Protein AF-A0A7W1JYB3-F1 (afdb_monomer_lite)

pLDDT: mean 82.65, std 20.9, range [40.62, 98.88]

Structure (mmCIF, N/CA/C/O backbone):
data_AF-A0A7W1JYB3-F1
#
_entry.id   AF-A0A7W1JYB3-F1
#
loop_
_atom_site.group_PDB
_atom_site.id
_atom_site.type_symbol
_atom_site.label_atom_id
_atom_site.label_alt_id
_atom_site.label_comp_id
_atom_site.label_asym_id
_atom_site.label_entity_id
_atom_site.label_seq_id
_atom_site.pdbx_PDB_ins_code
_atom_site.Cartn_x
_atom_site.Cartn_y
_atom_site.Cartn_z
_atom_site.occupancy
_atom_site.B_iso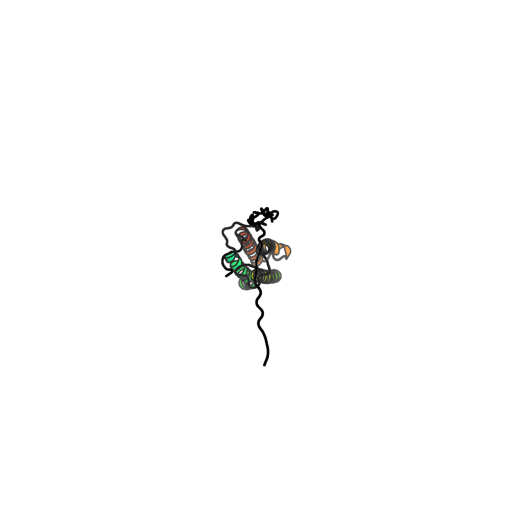_or_equiv
_atom_site.auth_seq_id
_atom_site.auth_comp_id
_atom_site.auth_asym_id
_atom_site.auth_atom_id
_atom_site.pdbx_PDB_model_num
ATOM 1 N N . MET A 1 1 ? -24.587 -39.393 100.536 1.00 44.62 1 MET A N 1
ATOM 2 C CA . MET A 1 1 ? -23.761 -38.412 99.809 1.00 44.62 1 MET A CA 1
ATOM 3 C C . MET A 1 1 ? -24.540 -37.106 99.793 1.00 44.62 1 MET A C 1
ATOM 5 O O . MET A 1 1 ? -25.582 -37.049 99.155 1.00 44.62 1 MET A O 1
ATOM 9 N N . SER A 1 2 ? -24.123 -36.192 100.676 1.00 44.03 2 SER A N 1
ATOM 10 C CA . SER A 1 2 ? -24.048 -34.720 100.532 1.00 44.03 2 SER A CA 1
ATOM 11 C C . SER A 1 2 ? -24.357 -34.166 99.126 1.00 44.03 2 SER A C 1
AT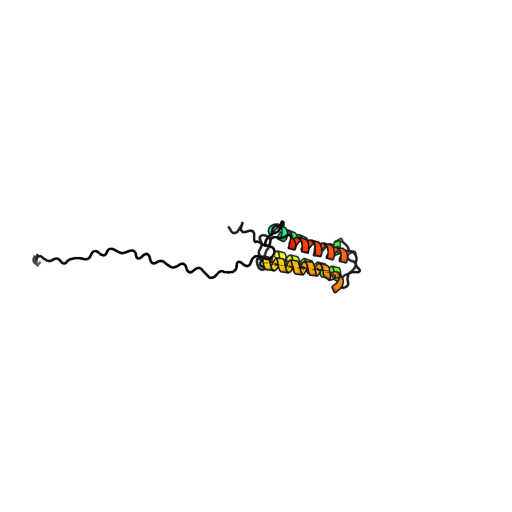OM 13 O O . SER A 1 2 ? -24.017 -34.812 98.144 1.00 44.03 2 SER A O 1
ATOM 15 N N . ASP A 1 3 ? -24.928 -32.986 98.881 1.00 47.47 3 ASP A N 1
ATOM 16 C CA . ASP A 1 3 ? -25.131 -31.755 99.656 1.00 47.47 3 ASP A CA 1
ATOM 17 C C . ASP A 1 3 ? -26.219 -30.920 98.924 1.00 47.47 3 ASP A C 1
ATOM 19 O O . ASP A 1 3 ? -26.309 -30.952 97.700 1.00 47.47 3 ASP A O 1
ATOM 23 N N . VAL A 1 4 ? -27.215 -30.374 99.629 1.00 54.06 4 VAL A N 1
ATOM 24 C CA . VAL A 1 4 ? -27.372 -28.956 100.040 1.00 54.06 4 VAL A CA 1
ATOM 25 C C . VAL A 1 4 ? -27.794 -27.957 98.937 1.00 54.06 4 VAL A C 1
ATOM 27 O O . VAL A 1 4 ? -27.021 -27.479 98.116 1.00 54.06 4 VAL A O 1
ATOM 30 N N . LEU A 1 5 ? -29.083 -27.611 99.036 1.00 51.41 5 LEU A N 1
ATOM 31 C CA . LEU A 1 5 ? -29.767 -26.327 98.815 1.00 51.41 5 LEU A CA 1
ATOM 32 C C . LEU A 1 5 ? -28.907 -25.056 98.648 1.00 51.41 5 LEU A C 1
ATOM 34 O O . LEU A 1 5 ? -28.084 -24.734 99.498 1.00 51.41 5 LEU A O 1
ATOM 38 N N . SER A 1 6 ? -29.284 -24.198 97.694 1.00 52.91 6 SER A N 1
ATOM 39 C CA . SER A 1 6 ? -29.072 -22.748 97.813 1.00 52.91 6 SER A CA 1
ATOM 40 C C . SER A 1 6 ? -30.091 -21.957 96.985 1.00 52.91 6 SER A C 1
ATOM 42 O O . SER A 1 6 ? -30.059 -21.917 95.757 1.00 52.91 6 SER A O 1
ATOM 44 N N . LEU A 1 7 ? -31.029 -21.343 97.705 1.00 54.47 7 LEU A N 1
ATOM 45 C CA . LEU A 1 7 ? -31.971 -20.323 97.255 1.00 54.47 7 LEU A CA 1
ATOM 46 C C . LEU A 1 7 ? -31.301 -18.940 97.298 1.00 54.47 7 LEU A C 1
ATOM 48 O O . LEU A 1 7 ? -30.758 -18.571 98.339 1.00 54.47 7 LEU A O 1
ATOM 52 N N . ARG A 1 8 ? -31.469 -18.108 96.256 1.00 51.81 8 ARG A N 1
ATOM 53 C CA . ARG A 1 8 ? -31.443 -16.634 96.395 1.00 51.81 8 ARG A CA 1
ATOM 54 C C . ARG A 1 8 ? -32.143 -15.910 95.225 1.00 51.81 8 ARG A C 1
ATOM 56 O O . ARG A 1 8 ? -31.608 -15.821 94.128 1.00 51.81 8 ARG A O 1
ATOM 63 N N . ARG A 1 9 ? -33.344 -15.363 95.476 1.00 49.97 9 ARG A N 1
ATOM 64 C CA . ARG A 1 9 ? -33.860 -14.109 94.850 1.00 49.97 9 ARG A CA 1
ATOM 65 C C . ARG A 1 9 ? -33.101 -12.908 95.491 1.00 49.97 9 ARG A C 1
ATOM 67 O O . ARG A 1 9 ? -32.421 -13.195 96.473 1.00 49.97 9 ARG A O 1
ATOM 74 N N . PRO A 1 10 ? -33.227 -11.600 95.138 1.00 47.62 10 PRO A N 1
ATOM 75 C CA . PRO A 1 10 ? -34.178 -10.905 94.245 1.00 47.62 10 PRO A CA 1
ATOM 76 C C . PRO A 1 10 ? -33.594 -9.718 93.409 1.00 47.62 10 PRO A C 1
ATOM 78 O O . PRO A 1 10 ? -32.457 -9.310 93.592 1.00 47.62 10 PRO A O 1
ATOM 81 N N . GLY A 1 11 ? -34.443 -9.105 92.567 1.00 41.03 11 GLY A N 1
ATOM 82 C CA . GLY A 1 11 ? -34.745 -7.658 92.610 1.00 41.03 11 GLY A CA 1
ATOM 83 C C . GLY A 1 11 ? -33.819 -6.603 91.964 1.00 41.03 11 GLY A C 1
ATOM 84 O O . GLY A 1 11 ? -32.654 -6.486 92.316 1.00 41.03 11 GLY A O 1
ATOM 85 N N . ASN A 1 12 ? -34.478 -5.695 91.218 1.00 41.22 12 ASN A N 1
ATOM 86 C CA . ASN A 1 12 ? -34.138 -4.273 90.986 1.00 41.22 12 ASN A CA 1
ATOM 87 C C . ASN A 1 12 ? -32.958 -3.996 90.021 1.00 41.22 12 ASN A C 1
ATOM 89 O O . ASN A 1 12 ? -31.991 -4.731 89.989 1.00 41.22 12 ASN A O 1
ATOM 93 N N . THR A 1 13 ? -32.889 -2.958 89.182 1.00 52.50 13 THR A N 1
ATOM 94 C CA . THR A 1 13 ? -33.543 -1.639 89.104 1.00 52.50 13 THR A CA 1
ATOM 95 C C . THR A 1 13 ? -33.214 -1.081 87.709 1.00 52.50 13 THR A C 1
ATOM 97 O O . THR A 1 13 ? -32.130 -1.347 87.190 1.00 52.50 13 THR A O 1
ATOM 100 N N . GLY A 1 14 ? -34.111 -0.312 87.092 1.00 47.44 14 GLY A N 1
ATOM 101 C CA . GLY A 1 14 ? -33.925 0.180 85.724 1.00 47.44 14 GLY A CA 1
ATOM 102 C C . GLY A 1 14 ? -32.909 1.310 85.558 1.00 47.44 14 GLY A C 1
ATOM 103 O O . GLY A 1 14 ? -32.624 2.034 86.505 1.00 47.44 14 GLY A O 1
ATOM 104 N N . LYS A 1 15 ? -32.444 1.477 84.312 1.00 52.38 15 LYS A N 1
ATOM 105 C CA . LYS A 1 15 ? -31.989 2.723 83.660 1.00 52.38 15 LYS A CA 1
ATOM 106 C C . LYS A 1 15 ? -32.202 2.504 82.151 1.00 52.38 15 LYS A C 1
ATOM 108 O O . LYS A 1 15 ? -31.686 1.550 81.590 1.00 52.38 15 LYS A O 1
ATOM 113 N N . ALA A 1 16 ? -33.230 3.114 81.571 1.00 47.91 16 ALA A N 1
ATOM 114 C CA . ALA A 1 16 ? -33.167 4.414 80.909 1.00 47.91 16 ALA A CA 1
ATOM 115 C C . ALA A 1 16 ? -32.422 4.370 79.561 1.00 47.91 16 ALA A C 1
ATOM 117 O O . ALA A 1 16 ? -31.214 4.196 79.524 1.00 47.91 16 ALA A O 1
ATOM 118 N N . VAL A 1 17 ? -33.203 4.619 78.500 1.00 49.16 17 VAL A N 1
ATOM 119 C CA . VAL A 1 17 ? -32.892 5.543 77.396 1.00 49.16 17 VAL A CA 1
ATOM 120 C C . VAL A 1 17 ? -31.630 5.237 76.578 1.00 49.16 17 VAL A C 1
ATOM 122 O O . VAL A 1 17 ? -30.525 5.452 77.048 1.00 49.16 17 VAL A O 1
ATOM 125 N N . LEU A 1 18 ? -31.802 4.895 75.293 1.00 51.94 18 LEU A N 1
ATOM 126 C CA . LEU A 1 18 ? -31.442 5.803 74.189 1.00 51.94 18 LEU A CA 1
ATOM 127 C C . LEU A 1 18 ? -31.812 5.178 72.832 1.00 51.94 18 LEU A C 1
ATOM 129 O O . LEU A 1 18 ? -31.112 4.335 72.277 1.00 51.94 18 LEU A O 1
ATOM 133 N N . THR A 1 19 ? -32.927 5.639 72.274 1.00 49.53 19 THR A N 1
ATOM 134 C CA . THR A 1 19 ? -33.299 5.491 70.863 1.00 49.53 19 THR A CA 1
ATOM 135 C C . THR A 1 19 ? -32.196 6.041 69.963 1.00 49.53 19 THR A C 1
ATOM 137 O O . THR A 1 19 ? -32.064 7.255 69.809 1.00 49.53 19 THR A O 1
ATOM 140 N N . ARG A 1 20 ? -31.429 5.163 69.312 1.00 54.56 20 ARG A N 1
ATOM 141 C CA . ARG A 1 20 ? -30.519 5.555 68.231 1.00 54.56 20 ARG A CA 1
ATOM 142 C C . ARG A 1 20 ? -31.261 5.440 66.900 1.00 54.56 20 ARG A C 1
ATOM 144 O O . ARG A 1 20 ? -31.201 4.425 66.215 1.00 54.56 20 ARG A O 1
ATOM 151 N N . ARG A 1 21 ? -31.996 6.500 66.546 1.00 54.72 21 ARG A N 1
ATOM 152 C CA . ARG A 1 21 ? -32.411 6.747 65.160 1.00 54.72 21 ARG A CA 1
ATOM 153 C C . ARG A 1 21 ? -31.134 6.919 64.336 1.00 54.72 21 ARG A C 1
ATOM 155 O O . ARG A 1 21 ? -30.429 7.912 64.496 1.00 54.72 21 ARG A O 1
ATOM 162 N N . LEU A 1 22 ? -30.812 5.935 63.500 1.00 52.12 22 LEU A N 1
ATOM 163 C CA . LEU A 1 22 ? -29.797 6.074 62.460 1.00 52.12 22 LEU A CA 1
ATOM 164 C C . LEU A 1 22 ? -30.320 7.088 61.439 1.00 52.12 22 LEU A C 1
ATOM 166 O O . LEU A 1 22 ? -31.119 6.762 60.567 1.00 52.12 22 LEU A O 1
ATOM 170 N N . PHE A 1 23 ? -29.893 8.341 61.591 1.00 45.78 23 PHE A N 1
ATOM 171 C CA . PHE A 1 23 ? -29.933 9.319 60.517 1.00 45.78 23 PHE A CA 1
ATOM 172 C C . PHE A 1 23 ? -29.015 8.812 59.403 1.00 45.78 23 PHE A C 1
ATOM 174 O O . PHE A 1 23 ? -27.793 8.786 59.544 1.00 45.78 23 PHE A O 1
ATOM 181 N N . PHE A 1 24 ? -29.635 8.369 58.313 1.00 47.38 24 PHE A N 1
ATOM 182 C CA . PHE A 1 24 ? -28.996 8.134 57.030 1.00 47.38 24 PHE A CA 1
ATOM 183 C C . PHE A 1 24 ? -28.473 9.485 56.526 1.00 47.38 24 PHE A C 1
ATOM 185 O O . PHE A 1 24 ? -29.217 10.291 55.971 1.00 47.38 24 PHE A O 1
ATOM 192 N N . VAL A 1 25 ? -27.202 9.777 56.807 1.00 52.31 25 VAL A N 1
ATOM 193 C CA . VAL A 1 25 ? -26.495 10.907 56.204 1.00 52.31 25 VAL A CA 1
ATOM 194 C C . VAL A 1 25 ? -26.303 10.553 54.737 1.00 52.31 25 VAL A C 1
ATOM 196 O O . VAL A 1 25 ? -25.424 9.773 54.374 1.00 52.31 25 VAL A O 1
ATOM 199 N N . GLN A 1 26 ? -27.166 11.117 53.900 1.00 49.75 26 GLN A N 1
ATOM 200 C CA . GLN A 1 26 ? -27.022 11.146 52.455 1.00 49.75 26 GLN A CA 1
ATOM 201 C C . GLN A 1 26 ? -25.826 12.052 52.129 1.00 49.75 26 GLN A C 1
ATOM 203 O O . GLN A 1 26 ? -25.959 13.240 51.846 1.00 49.75 26 GLN A O 1
ATOM 208 N N . GLY A 1 27 ? -24.626 11.487 52.262 1.00 41.38 27 GLY A N 1
ATOM 209 C CA . GLY A 1 27 ? -23.389 12.089 51.801 1.00 41.38 27 GLY A CA 1
ATOM 210 C C . GLY A 1 27 ? -23.437 12.167 50.285 1.00 41.38 27 GLY A C 1
ATOM 211 O O . GLY A 1 27 ? -23.273 11.161 49.599 1.00 41.38 27 GLY A O 1
ATOM 212 N N . ALA A 1 28 ? -23.695 13.366 49.772 1.00 54.78 28 ALA A N 1
ATOM 213 C CA . ALA A 1 28 ? -23.504 13.711 48.378 1.00 54.78 28 ALA A CA 1
ATOM 214 C C . ALA A 1 28 ? -22.033 13.465 48.009 1.00 54.78 28 ALA A C 1
ATOM 216 O O . ALA A 1 28 ? -21.170 14.321 48.209 1.00 54.78 28 ALA A O 1
ATOM 217 N N . ALA A 1 29 ? -21.745 12.277 47.476 1.00 52.50 29 ALA A N 1
ATOM 218 C CA . ALA A 1 29 ? -20.536 12.022 46.717 1.00 52.50 29 ALA A CA 1
ATOM 219 C C . ALA A 1 29 ? -20.625 12.893 45.463 1.00 52.50 29 ALA A C 1
ATOM 221 O O . ALA A 1 29 ? -21.252 12.539 44.466 1.00 52.50 29 ALA A O 1
ATOM 222 N N . LYS A 1 30 ? -20.072 14.100 45.577 1.00 49.94 30 LYS A N 1
ATOM 223 C CA . LYS A 1 30 ? -19.889 15.044 44.485 1.00 49.94 30 LYS A CA 1
ATOM 224 C C . LYS A 1 30 ? -19.142 14.292 43.386 1.00 49.94 30 LYS A C 1
ATOM 226 O O . LYS A 1 30 ? -17.974 13.951 43.554 1.00 49.94 30 LYS A O 1
ATOM 231 N N . SER A 1 31 ? -19.877 13.966 42.325 1.00 49.66 31 SER A N 1
ATOM 232 C CA . SER A 1 31 ? -19.381 13.291 41.134 1.00 49.66 31 SER A CA 1
ATOM 233 C C . SER A 1 31 ? -18.123 14.015 40.668 1.00 49.66 31 SER A C 1
ATOM 235 O O . SER A 1 31 ? -18.182 15.174 40.255 1.00 49.66 31 SER A O 1
ATOM 237 N N . ALA A 1 32 ? -16.974 13.363 40.824 1.00 58.78 32 ALA A N 1
ATOM 238 C CA . ALA A 1 32 ? -15.737 13.809 40.219 1.00 58.78 32 ALA A CA 1
ATOM 239 C C . ALA A 1 32 ? -15.884 13.573 38.714 1.00 58.78 32 ALA A C 1
ATOM 241 O O . ALA A 1 32 ? -15.603 12.487 38.207 1.00 58.78 32 ALA A O 1
ATOM 242 N N . GLU A 1 33 ? -16.400 14.577 38.012 1.00 57.81 33 GLU A N 1
ATOM 243 C CA . GLU A 1 33 ? -16.388 14.613 36.558 1.00 57.81 33 GLU A CA 1
ATOM 244 C C . GLU A 1 33 ? -14.918 14.527 36.121 1.00 57.81 33 GLU A C 1
ATOM 246 O O . GLU A 1 33 ? -14.111 15.416 36.402 1.00 57.81 33 GLU A O 1
ATOM 251 N N . LYS A 1 34 ? -14.529 13.395 35.520 1.00 54.44 34 LYS A N 1
ATOM 252 C CA . LYS A 1 34 ? -13.174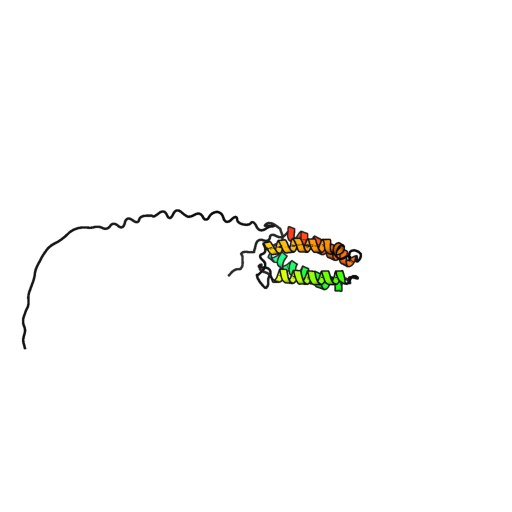 13.218 34.993 1.00 54.44 34 LYS A CA 1
ATOM 253 C C . LYS A 1 34 ? -12.933 14.308 33.938 1.00 54.44 34 LYS A C 1
ATOM 255 O O . LYS A 1 34 ? -13.753 14.414 33.023 1.00 54.44 34 LYS A O 1
ATOM 260 N N . PRO A 1 35 ? -11.834 15.085 34.015 1.00 48.00 35 PRO A N 1
ATOM 261 C CA . PRO A 1 35 ? -11.536 16.114 33.028 1.00 48.00 35 PRO A CA 1
ATOM 262 C C . PRO A 1 35 ? -11.525 15.498 31.631 1.00 48.00 35 PRO A C 1
ATOM 264 O O . PRO A 1 35 ? -10.926 14.440 31.427 1.00 48.00 35 PRO A O 1
ATOM 267 N N . GLY A 1 36 ? -12.234 16.143 30.704 1.00 55.03 36 GLY A N 1
ATOM 268 C CA . GLY A 1 36 ? -12.562 15.623 29.383 1.00 55.03 36 GLY A CA 1
ATOM 269 C C . GLY A 1 36 ? -11.375 14.989 28.668 1.00 55.03 36 GLY A C 1
ATOM 270 O O . GLY A 1 36 ? -10.533 15.679 28.092 1.00 55.03 36 GLY A O 1
ATOM 271 N N . ALA A 1 37 ? -11.360 13.655 28.636 1.00 59.88 37 ALA A N 1
ATOM 272 C CA . ALA A 1 37 ? -10.612 12.918 27.638 1.00 59.88 37 ALA A CA 1
ATOM 273 C C . ALA A 1 37 ? -11.157 13.370 26.282 1.00 59.88 37 ALA A C 1
ATOM 275 O O . ALA A 1 37 ? -12.275 13.017 25.898 1.00 59.88 37 ALA A O 1
ATOM 276 N N . ARG A 1 38 ? -10.405 14.225 25.583 1.00 58.22 38 ARG A N 1
ATOM 277 C CA . ARG A 1 38 ? -10.710 14.621 24.210 1.00 58.22 38 ARG A CA 1
ATOM 278 C C . ARG A 1 38 ? -10.891 13.322 23.428 1.00 58.22 38 ARG A C 1
ATOM 280 O O . ARG A 1 38 ? -9.907 12.625 23.200 1.00 58.22 38 ARG A O 1
ATOM 287 N N . LYS A 1 39 ? -12.133 12.978 23.053 1.00 58.16 39 LYS A N 1
ATOM 288 C CA . LYS A 1 39 ? -12.402 11.898 22.095 1.00 58.16 39 LYS A CA 1
ATOM 289 C C . LYS A 1 39 ? -11.601 12.259 20.852 1.00 58.16 39 LYS A C 1
ATOM 291 O O . LYS A 1 39 ? -11.991 13.171 20.121 1.00 58.16 39 LYS A O 1
ATOM 296 N N . VAL A 1 40 ? -10.447 11.621 20.669 1.00 58.09 40 VAL A N 1
ATOM 297 C CA . VAL A 1 40 ? -9.650 11.769 19.456 1.00 58.09 40 VAL A CA 1
ATOM 298 C C . VAL A 1 40 ? -10.566 11.277 18.353 1.00 58.09 40 VAL A C 1
ATOM 300 O O . VAL A 1 40 ? -10.921 10.101 18.312 1.00 58.09 40 VAL A O 1
ATOM 303 N N . ARG A 1 41 ? -11.075 12.205 17.543 1.00 62.44 41 ARG A N 1
ATOM 304 C CA . ARG A 1 41 ? -11.922 11.835 16.416 1.00 62.44 41 ARG A CA 1
ATOM 305 C C . ARG A 1 41 ? -10.998 11.090 15.457 1.00 62.44 41 ARG A C 1
ATOM 307 O O . ARG A 1 41 ? -9.990 11.688 15.074 1.00 62.44 41 ARG A O 1
ATOM 314 N N . PRO A 1 42 ? -11.291 9.828 15.101 1.00 64.75 42 PRO A N 1
ATOM 315 C CA . PRO A 1 42 ? -10.522 9.141 14.079 1.00 64.75 42 PRO A CA 1
ATOM 316 C C . PRO A 1 42 ? -10.455 10.036 12.842 1.00 64.75 42 PRO A C 1
ATOM 318 O O . PRO A 1 42 ? -11.462 10.656 12.465 1.00 64.75 42 PRO A O 1
ATOM 321 N N . MET A 1 43 ? -9.267 10.150 12.252 1.00 64.38 43 MET A N 1
ATOM 322 C CA . MET A 1 43 ? -9.140 10.766 10.937 1.00 64.38 43 MET A CA 1
ATOM 323 C C . MET A 1 43 ? -10.063 10.002 9.981 1.00 64.38 43 MET A C 1
ATOM 325 O O . MET A 1 43 ? -10.176 8.784 10.082 1.00 64.38 43 MET A O 1
ATOM 329 N N . LEU A 1 44 ? -10.793 10.735 9.133 1.00 72.62 44 LEU A N 1
ATOM 330 C CA . LEU A 1 44 ? -11.795 10.171 8.219 1.00 72.62 44 LEU A CA 1
ATOM 331 C C . LEU A 1 44 ? -12.885 9.358 8.954 1.00 72.62 44 LEU A C 1
ATOM 333 O O . LEU A 1 44 ? -13.090 8.170 8.751 1.00 72.62 44 LEU A O 1
ATOM 337 N N . SER A 1 45 ? -13.632 10.025 9.837 1.00 71.50 45 SER A N 1
ATOM 338 C CA . SER A 1 45 ? -14.754 9.419 10.587 1.00 71.50 45 SER A CA 1
ATOM 339 C C . SER A 1 45 ? -16.053 9.259 9.779 1.00 71.50 45 SER A C 1
ATOM 341 O O . SER A 1 45 ? -17.077 8.841 10.322 1.00 71.50 45 SER A O 1
ATOM 343 N N . LYS A 1 46 ? -16.041 9.618 8.491 1.00 80.56 46 LYS A N 1
ATOM 344 C CA . LYS A 1 46 ? -17.191 9.572 7.583 1.00 80.56 46 LYS A CA 1
ATOM 345 C C . LYS A 1 46 ? -16.714 9.141 6.202 1.00 80.56 46 LYS A C 1
ATOM 347 O O . LYS A 1 46 ? -15.682 9.616 5.752 1.00 80.56 46 LYS A O 1
ATOM 352 N N . GLY A 1 47 ? -17.492 8.295 5.540 1.00 87.94 47 GLY A N 1
ATOM 353 C CA . GLY A 1 47 ? -17.174 7.792 4.210 1.00 87.94 47 GLY A CA 1
ATOM 354 C C . GLY A 1 47 ? -18.101 6.639 3.816 1.00 87.94 47 GLY A C 1
ATOM 355 O O . GLY A 1 47 ? -18.592 5.924 4.704 1.00 87.94 47 GLY A O 1
ATOM 356 N N . PRO A 1 48 ? -18.393 6.467 2.514 1.00 92.94 48 PRO A N 1
ATOM 357 C CA . PRO A 1 48 ? -19.250 5.385 2.037 1.00 92.94 48 PRO A CA 1
ATOM 358 C C . PRO A 1 48 ? -18.635 3.995 2.265 1.00 92.94 48 PRO A C 1
ATOM 360 O O . PRO A 1 48 ? -19.370 3.032 2.490 1.00 92.94 48 PRO A O 1
ATOM 363 N N . VAL A 1 49 ? -17.304 3.876 2.287 1.00 93.81 49 VAL A N 1
ATOM 364 C CA . VAL A 1 49 ? -16.611 2.592 2.445 1.00 93.81 49 VAL A CA 1
ATOM 365 C C . VAL A 1 49 ? -16.501 2.217 3.923 1.00 93.81 49 VAL A C 1
ATOM 367 O O . VAL A 1 49 ? -16.074 3.013 4.760 1.00 93.81 49 VAL A O 1
ATOM 370 N N . SER A 1 50 ? -16.933 0.997 4.257 1.00 92.38 50 SER A N 1
ATOM 371 C CA . SER A 1 50 ? -16.830 0.432 5.610 1.00 92.38 50 SER A CA 1
ATOM 372 C C . SER A 1 50 ? -15.426 -0.105 5.906 1.00 92.38 50 SER A C 1
ATOM 374 O O . SER A 1 50 ? -14.827 -0.659 4.981 1.00 92.38 50 SER A O 1
ATOM 376 N N . PRO A 1 51 ? -14.969 -0.109 7.174 1.00 90.81 51 PRO A N 1
ATOM 377 C CA . PRO A 1 51 ? -13.692 -0.721 7.550 1.00 90.81 51 PRO A CA 1
ATOM 378 C C . PRO A 1 51 ? -13.581 -2.191 7.130 1.00 90.81 51 PRO A C 1
ATOM 380 O O . PRO A 1 51 ? -12.535 -2.629 6.675 1.00 90.81 51 PRO A O 1
ATOM 383 N N . ALA A 1 52 ? -14.668 -2.967 7.228 1.00 91.06 52 ALA A N 1
ATOM 384 C CA . ALA A 1 52 ? -14.662 -4.373 6.818 1.00 91.06 52 ALA A CA 1
ATOM 385 C C . ALA A 1 52 ? -14.452 -4.579 5.305 1.00 91.06 52 ALA A C 1
ATOM 387 O O . ALA A 1 52 ? -13.891 -5.599 4.906 1.00 91.06 52 ALA A O 1
ATOM 388 N N . LEU A 1 53 ? -14.932 -3.642 4.478 1.00 94.19 53 LEU A N 1
ATOM 389 C CA . LEU A 1 53 ? -14.721 -3.663 3.028 1.00 94.19 53 LEU A CA 1
ATOM 390 C C . LEU A 1 53 ? -13.311 -3.185 2.687 1.00 94.19 53 LEU A C 1
ATOM 392 O O . LEU A 1 53 ? -12.642 -3.864 1.922 1.00 94.19 53 LEU A O 1
ATOM 396 N N . HIS A 1 54 ? -12.856 -2.082 3.289 1.00 95.56 54 HIS A N 1
ATOM 397 C CA . HIS A 1 54 ? -11.481 -1.599 3.144 1.00 95.56 54 HIS A CA 1
ATOM 398 C C . HIS A 1 54 ? -10.481 -2.706 3.492 1.00 95.56 54 HIS A C 1
ATOM 400 O O . HIS A 1 54 ? -9.767 -3.168 2.620 1.00 95.56 54 HIS A O 1
ATOM 406 N N . GLY A 1 55 ? -10.609 -3.300 4.684 1.00 94.81 55 GLY A N 1
ATOM 407 C CA . GLY A 1 55 ? -9.733 -4.381 5.139 1.00 94.81 55 GLY A CA 1
ATOM 408 C C . GLY A 1 55 ? -9.771 -5.654 4.289 1.00 94.81 55 GLY A C 1
ATOM 409 O O . GLY A 1 55 ? -8.886 -6.488 4.410 1.00 94.81 55 GLY A O 1
ATOM 410 N N . LEU A 1 56 ? -10.803 -5.862 3.461 1.00 95.81 56 LEU A N 1
ATOM 411 C CA . LEU A 1 56 ? -10.796 -6.925 2.449 1.00 95.81 56 LEU A CA 1
ATOM 412 C C . LEU A 1 56 ? -10.045 -6.484 1.190 1.00 95.81 56 LEU A C 1
ATOM 414 O O . LEU A 1 56 ? -9.324 -7.285 0.596 1.00 95.81 56 LEU A O 1
ATOM 418 N N . LEU A 1 57 ? -10.261 -5.238 0.771 1.00 97.50 57 LEU A N 1
ATOM 419 C CA . LEU A 1 57 ? -9.617 -4.655 -0.394 1.00 97.50 57 LEU A CA 1
ATOM 420 C C . LEU A 1 57 ? -8.106 -4.541 -0.201 1.00 97.50 57 LEU A C 1
ATOM 422 O O . LEU A 1 57 ? -7.414 -4.793 -1.173 1.00 97.50 57 LEU A O 1
ATOM 426 N N . ASP A 1 58 ? -7.599 -4.312 1.009 1.00 97.44 58 ASP A N 1
ATOM 427 C CA . ASP A 1 58 ? -6.155 -4.284 1.301 1.00 97.44 58 ASP A CA 1
ATOM 428 C C . ASP A 1 58 ? -5.472 -5.608 0.930 1.00 97.44 58 ASP A C 1
ATOM 430 O O . ASP A 1 58 ? -4.448 -5.644 0.250 1.00 97.44 58 ASP A O 1
ATOM 434 N N . TYR A 1 59 ? -6.097 -6.741 1.274 1.00 98.38 59 TYR A N 1
ATOM 435 C CA . TYR A 1 59 ? -5.591 -8.055 0.869 1.00 98.38 59 TYR A CA 1
ATOM 436 C C . TYR A 1 59 ? -5.600 -8.239 -0.647 1.00 98.38 59 TYR A C 1
ATOM 438 O O . TYR A 1 59 ? -4.644 -8.771 -1.212 1.00 98.38 59 TYR A O 1
ATOM 446 N N . VAL A 1 60 ? -6.673 -7.809 -1.316 1.00 98.56 60 VAL A N 1
ATOM 447 C CA . VAL A 1 60 ? -6.754 -7.864 -2.783 1.00 98.56 60 VAL A CA 1
ATOM 448 C C . VAL A 1 60 ? -5.681 -6.970 -3.401 1.00 98.56 60 VAL A C 1
ATOM 450 O O . VAL A 1 60 ? -4.995 -7.394 -4.326 1.00 98.56 60 VAL A O 1
ATOM 453 N N . PHE A 1 61 ? -5.502 -5.767 -2.864 1.00 98.50 61 PHE A N 1
ATOM 454 C CA . PHE A 1 61 ? -4.540 -4.773 -3.314 1.00 98.50 61 PHE A CA 1
ATOM 455 C C . PHE A 1 61 ? -3.110 -5.305 -3.199 1.00 98.50 61 PHE A C 1
ATOM 457 O O . PHE A 1 61 ? -2.370 -5.296 -4.181 1.00 98.50 61 PHE A O 1
ATOM 464 N N . GLY A 1 62 ? -2.753 -5.871 -2.044 1.00 98.75 62 GLY A N 1
ATOM 465 C CA . GLY A 1 62 ? -1.457 -6.501 -1.820 1.00 98.75 62 GLY A CA 1
ATOM 466 C C . GLY A 1 62 ? -1.192 -7.693 -2.748 1.00 98.75 62 GLY A C 1
ATOM 467 O O . GLY A 1 62 ? -0.116 -7.784 -3.336 1.00 98.75 62 GLY A O 1
ATOM 468 N N . VAL A 1 63 ? -2.176 -8.576 -2.965 1.00 98.81 63 VAL A N 1
ATOM 469 C CA . VAL A 1 63 ? -2.041 -9.694 -3.925 1.00 98.81 63 VAL A CA 1
ATOM 470 C C . VAL A 1 63 ? -1.863 -9.187 -5.358 1.00 98.81 63 VAL A C 1
ATOM 472 O O . VAL A 1 63 ? -1.018 -9.706 -6.088 1.00 98.81 63 VAL A O 1
ATOM 475 N N . VAL A 1 64 ? -2.626 -8.168 -5.764 1.00 98.81 64 VAL A N 1
ATOM 476 C CA . VAL A 1 64 ? -2.498 -7.551 -7.092 1.00 98.81 64 VAL A CA 1
ATOM 477 C C . VAL A 1 64 ? -1.112 -6.936 -7.266 1.00 98.81 64 VAL A C 1
ATOM 479 O O . VAL A 1 64 ? -0.483 -7.198 -8.284 1.00 98.81 64 VAL A O 1
ATOM 482 N N . LEU A 1 65 ? -0.594 -6.200 -6.279 1.00 98.81 65 LEU A N 1
ATOM 483 C CA . LEU A 1 65 ? 0.771 -5.659 -6.299 1.00 98.81 65 LEU A CA 1
ATOM 484 C C . LEU A 1 65 ? 1.840 -6.743 -6.498 1.00 98.81 65 LEU A C 1
ATOM 486 O O . LEU A 1 65 ? 2.763 -6.549 -7.284 1.00 98.81 65 LEU A O 1
ATOM 490 N N . VAL A 1 66 ? 1.699 -7.895 -5.834 1.00 98.88 66 VAL A N 1
ATOM 491 C CA . VAL A 1 66 ? 2.658 -9.004 -5.964 1.00 98.88 66 VAL A CA 1
ATOM 492 C C . VAL A 1 66 ? 2.576 -9.681 -7.332 1.00 98.88 66 VAL A C 1
ATOM 494 O O . VAL A 1 66 ? 3.606 -10.010 -7.910 1.00 98.88 66 VAL A O 1
ATOM 497 N N . LEU A 1 67 ? 1.373 -9.929 -7.854 1.00 98.75 67 LEU A N 1
ATOM 498 C CA . LEU A 1 67 ? 1.197 -10.765 -9.049 1.00 98.75 67 LEU A CA 1
ATOM 499 C C . LEU A 1 67 ? 1.196 -9.979 -10.365 1.00 98.75 67 LEU A C 1
ATOM 501 O O . LEU A 1 67 ? 1.623 -10.507 -11.392 1.00 98.75 67 LEU A O 1
ATOM 505 N N . ALA A 1 68 ? 0.727 -8.731 -10.352 1.00 98.25 68 ALA A N 1
ATOM 506 C CA . ALA A 1 68 ? 0.602 -7.906 -11.547 1.00 98.25 68 ALA A CA 1
ATOM 507 C C . ALA A 1 68 ? 1.894 -7.731 -12.360 1.00 98.25 68 ALA A C 1
ATOM 509 O O . ALA A 1 68 ? 1.775 -7.852 -13.578 1.00 98.25 68 ALA A O 1
ATOM 510 N N . PRO A 1 69 ? 3.099 -7.503 -11.793 1.00 98.50 69 PRO A N 1
ATOM 511 C CA . PRO A 1 69 ? 4.297 -7.335 -12.621 1.00 98.50 69 PRO A CA 1
ATOM 512 C C . PRO A 1 69 ? 4.571 -8.554 -13.515 1.00 98.50 69 PRO A C 1
ATOM 514 O O . PRO A 1 69 ? 4.946 -8.399 -14.675 1.00 98.50 69 PRO A O 1
ATOM 517 N N . PHE A 1 70 ? 4.288 -9.766 -13.027 1.00 98.44 70 PHE A N 1
ATOM 518 C CA . PHE A 1 70 ? 4.475 -11.008 -13.784 1.00 98.44 70 PHE A CA 1
ATOM 519 C C . PHE A 1 70 ? 3.368 -11.252 -14.815 1.00 98.44 70 PHE A C 1
ATOM 521 O O . PHE A 1 70 ? 3.627 -11.784 -15.889 1.00 98.44 70 PHE A O 1
ATOM 528 N N . VAL A 1 71 ? 2.128 -10.869 -14.493 1.00 98.38 71 VAL A N 1
ATOM 529 C CA . VAL A 1 71 ? 0.972 -11.031 -15.393 1.00 98.38 71 VAL A CA 1
ATOM 530 C C . VAL A 1 71 ? 0.983 -9.990 -16.511 1.00 98.38 71 VAL A C 1
ATOM 532 O O . VAL A 1 71 ? 0.661 -10.305 -17.654 1.00 98.38 71 VAL A O 1
ATOM 535 N N . LEU A 1 72 ? 1.337 -8.748 -16.182 1.00 97.75 72 LEU A N 1
ATOM 536 C CA . LEU A 1 72 ? 1.415 -7.637 -17.127 1.00 97.75 72 LEU A CA 1
ATOM 537 C C . LEU A 1 72 ? 2.737 -7.637 -17.902 1.00 97.75 72 LEU A C 1
ATOM 539 O O . LEU A 1 72 ? 2.793 -7.034 -18.970 1.00 97.75 72 LEU A O 1
ATOM 543 N N . GLY A 1 73 ? 3.767 -8.316 -17.388 1.00 97.88 73 GLY A N 1
ATOM 544 C CA . GLY A 1 73 ? 5.103 -8.360 -17.973 1.00 97.88 73 GLY A CA 1
ATOM 545 C C . GLY A 1 73 ? 5.751 -6.983 -17.935 1.00 97.88 73 GLY A C 1
ATOM 546 O O . GLY A 1 73 ? 5.820 -6.324 -18.970 1.00 97.88 73 GLY A O 1
ATOM 547 N N . PHE A 1 74 ? 6.139 -6.529 -16.742 1.00 98.25 74 PHE A N 1
ATOM 548 C CA . PHE A 1 74 ? 6.975 -5.332 -16.611 1.00 98.25 74 PHE A CA 1
ATOM 549 C C . PHE A 1 74 ? 8.338 -5.596 -17.246 1.00 98.25 74 PHE A C 1
ATOM 551 O O . PHE A 1 74 ? 8.880 -6.694 -17.114 1.00 98.25 74 PHE A O 1
ATOM 558 N N . ASP A 1 75 ? 8.859 -4.594 -17.943 1.00 97.50 75 ASP A N 1
ATOM 559 C CA . ASP A 1 75 ? 10.151 -4.662 -18.622 1.00 97.50 75 ASP A CA 1
ATOM 560 C C . ASP A 1 75 ? 11.294 -4.243 -17.675 1.00 97.50 75 ASP A C 1
ATOM 562 O O . ASP A 1 75 ? 12.452 -4.587 -17.909 1.00 97.50 75 ASP A O 1
ATOM 566 N N . ASP A 1 76 ? 10.970 -3.525 -16.590 1.00 98.31 76 ASP A N 1
ATOM 567 C CA . ASP A 1 76 ? 11.923 -3.065 -15.579 1.00 98.31 76 ASP A CA 1
ATOM 568 C C . ASP A 1 76 ? 11.929 -3.947 -14.306 1.00 98.31 76 ASP A C 1
ATOM 570 O O . ASP A 1 76 ? 10.924 -4.112 -13.597 1.00 98.31 76 ASP A O 1
ATOM 574 N N . ASP A 1 77 ? 13.102 -4.496 -13.973 1.00 98.38 77 ASP A N 1
ATOM 575 C CA . ASP A 1 77 ? 13.301 -5.345 -12.789 1.00 98.38 77 ASP A CA 1
ATOM 576 C C . ASP A 1 77 ? 13.113 -4.576 -11.468 1.00 98.38 77 ASP A C 1
ATOM 578 O O . ASP A 1 77 ? 12.628 -5.137 -10.478 1.00 98.38 77 ASP A O 1
ATOM 582 N N . THR A 1 78 ? 13.453 -3.281 -11.436 1.00 98.62 78 THR A N 1
ATOM 583 C CA . THR A 1 78 ? 13.247 -2.417 -10.263 1.00 98.62 78 THR A CA 1
ATOM 584 C C . THR A 1 78 ? 11.758 -2.198 -10.034 1.00 98.62 78 THR A C 1
ATOM 586 O O . THR A 1 78 ? 11.298 -2.322 -8.899 1.00 98.62 78 THR A O 1
ATOM 589 N N . ALA A 1 79 ? 10.981 -1.947 -11.090 1.00 98.69 79 ALA A N 1
ATOM 590 C CA . ALA A 1 79 ? 9.528 -1.834 -10.998 1.00 98.69 79 ALA A CA 1
ATOM 591 C C . ALA A 1 79 ? 8.895 -3.111 -10.428 1.00 98.69 79 ALA A C 1
ATOM 593 O O . ALA A 1 79 ? 8.056 -3.042 -9.525 1.00 98.69 79 ALA A O 1
ATOM 594 N N . THR A 1 80 ? 9.337 -4.277 -10.909 1.00 98.81 80 THR A N 1
ATOM 595 C CA . THR A 1 80 ? 8.893 -5.582 -10.400 1.00 98.81 80 THR A CA 1
ATOM 596 C C . THR A 1 80 ? 9.226 -5.744 -8.918 1.00 98.81 80 THR A C 1
ATOM 598 O O . THR A 1 80 ? 8.348 -6.071 -8.118 1.00 98.81 80 THR A O 1
ATOM 601 N N . ALA A 1 81 ? 10.471 -5.465 -8.522 1.00 98.81 81 ALA A N 1
ATOM 602 C CA . ALA A 1 81 ? 10.902 -5.571 -7.132 1.00 98.81 81 ALA A CA 1
ATOM 603 C C . ALA A 1 81 ? 10.120 -4.621 -6.208 1.00 98.81 81 ALA A C 1
ATOM 605 O O . ALA A 1 81 ? 9.639 -5.046 -5.155 1.00 98.81 81 ALA A O 1
ATOM 606 N N . VAL A 1 82 ? 9.945 -3.357 -6.609 1.00 98.81 82 VAL A N 1
ATOM 607 C CA . VAL A 1 82 ? 9.187 -2.359 -5.841 1.00 98.81 82 VAL A CA 1
ATOM 608 C C . VAL A 1 82 ? 7.729 -2.793 -5.688 1.00 98.81 82 VAL A C 1
ATOM 610 O O . VAL A 1 82 ? 7.205 -2.731 -4.577 1.00 98.81 82 VAL A O 1
ATOM 613 N N . ALA A 1 83 ? 7.085 -3.283 -6.753 1.00 98.81 83 ALA A N 1
ATOM 614 C CA . ALA A 1 83 ? 5.695 -3.741 -6.702 1.00 98.81 83 ALA A CA 1
ATOM 615 C C . ALA A 1 83 ? 5.526 -4.934 -5.749 1.00 98.81 83 ALA A C 1
ATOM 617 O O . ALA A 1 83 ? 4.648 -4.917 -4.885 1.00 98.81 83 ALA A O 1
ATOM 618 N N . VAL A 1 84 ? 6.410 -5.932 -5.839 1.00 98.88 84 VAL A N 1
ATOM 619 C CA . VAL A 1 84 ? 6.370 -7.123 -4.977 1.00 98.88 84 VAL A CA 1
ATOM 620 C C . VAL A 1 84 ? 6.611 -6.764 -3.512 1.00 98.88 84 VAL A C 1
ATOM 622 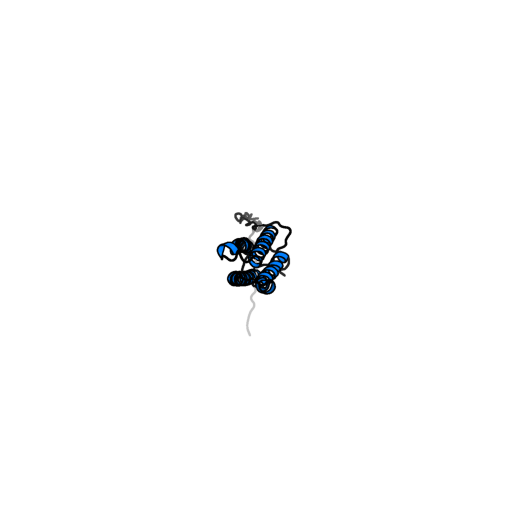O O . VAL A 1 84 ? 5.853 -7.198 -2.645 1.00 98.88 84 VAL A O 1
ATOM 625 N N . VAL A 1 85 ? 7.630 -5.952 -3.214 1.00 98.88 85 VAL A N 1
ATOM 626 C CA . VAL A 1 85 ? 7.926 -5.526 -1.836 1.00 98.88 85 VAL A CA 1
ATOM 627 C C . VAL A 1 85 ? 6.777 -4.700 -1.263 1.00 98.88 85 VAL A C 1
ATOM 629 O O . VAL A 1 85 ? 6.360 -4.949 -0.132 1.00 98.88 85 VAL A O 1
ATOM 632 N N . ALA A 1 86 ? 6.231 -3.762 -2.041 1.00 98.81 86 ALA A N 1
ATOM 633 C CA . ALA A 1 86 ? 5.076 -2.971 -1.637 1.00 98.81 86 ALA A CA 1
ATOM 634 C C . ALA A 1 86 ? 3.858 -3.865 -1.364 1.00 98.81 86 ALA A C 1
ATOM 636 O O . ALA A 1 86 ? 3.213 -3.719 -0.330 1.00 98.81 86 ALA A O 1
ATOM 637 N N . GLY A 1 87 ? 3.581 -4.839 -2.235 1.00 98.88 87 GLY A N 1
ATOM 638 C CA . GLY A 1 87 ? 2.475 -5.776 -2.055 1.00 98.88 87 GLY A CA 1
ATOM 639 C C . GLY A 1 87 ? 2.623 -6.647 -0.811 1.00 98.88 87 GLY A C 1
ATOM 640 O O . GLY A 1 87 ? 1.666 -6.817 -0.061 1.00 98.88 87 GLY A O 1
ATOM 641 N N . ILE A 1 88 ? 3.828 -7.146 -0.527 1.00 98.88 88 ILE A N 1
ATOM 642 C CA . ILE A 1 88 ? 4.106 -7.888 0.711 1.00 98.88 88 ILE A CA 1
ATOM 643 C C . ILE A 1 88 ? 3.927 -6.987 1.940 1.00 98.88 88 ILE A C 1
ATOM 645 O O . ILE A 1 88 ? 3.325 -7.417 2.925 1.00 98.88 88 ILE A O 1
ATOM 649 N N . ALA A 1 89 ? 4.424 -5.748 1.892 1.00 98.75 89 ALA A N 1
ATOM 650 C CA . ALA A 1 89 ? 4.271 -4.792 2.985 1.00 98.75 89 ALA A CA 1
ATOM 651 C C . ALA A 1 89 ? 2.791 -4.496 3.276 1.00 98.75 89 ALA A C 1
ATOM 653 O O . ALA A 1 89 ? 2.380 -4.565 4.433 1.00 98.75 89 ALA A O 1
ATOM 654 N N . GLU A 1 90 ? 1.986 -4.269 2.237 1.00 98.56 90 GLU A N 1
ATOM 655 C CA . GLU A 1 90 ? 0.536 -4.073 2.334 1.00 98.56 90 GLU A CA 1
ATOM 656 C C . GLU A 1 90 ? -0.154 -5.276 2.990 1.00 98.56 90 GLU A C 1
ATOM 658 O O . GLU A 1 90 ? -0.897 -5.130 3.958 1.00 98.56 90 GLU A O 1
ATOM 663 N N . LEU A 1 91 ? 0.164 -6.499 2.548 1.00 98.69 91 LEU A N 1
ATOM 664 C CA . LEU A 1 91 ? -0.391 -7.722 3.138 1.00 98.69 91 LEU A CA 1
ATOM 665 C C . LEU A 1 91 ? -0.042 -7.867 4.623 1.00 98.69 91 LEU A C 1
ATOM 667 O O . LEU A 1 91 ? -0.878 -8.311 5.413 1.00 98.69 91 LEU A O 1
ATOM 671 N N . ILE A 1 92 ? 1.179 -7.495 5.015 1.00 98.56 92 ILE A N 1
ATOM 672 C CA . ILE A 1 92 ? 1.603 -7.498 6.419 1.00 98.56 92 ILE A CA 1
ATOM 673 C C . ILE A 1 92 ? 0.805 -6.463 7.210 1.00 98.56 92 ILE A C 1
ATOM 675 O O . ILE A 1 92 ? 0.309 -6.783 8.293 1.00 98.56 92 ILE A O 1
ATOM 679 N N . VAL A 1 93 ? 0.649 -5.245 6.691 1.00 98.00 93 VAL A N 1
ATOM 680 C CA . VAL A 1 93 ? -0.131 -4.187 7.345 1.00 98.00 93 VAL A CA 1
ATOM 681 C C . VAL A 1 93 ? -1.588 -4.628 7.501 1.00 98.00 93 VAL A C 1
ATOM 683 O O . VAL A 1 93 ? -2.087 -4.645 8.629 1.00 98.00 93 VAL A O 1
ATOM 686 N N . ALA A 1 94 ? -2.238 -5.106 6.439 1.00 96.88 94 ALA A N 1
ATOM 687 C CA . ALA A 1 94 ? -3.600 -5.641 6.474 1.00 96.88 94 ALA A CA 1
ATOM 688 C C . ALA A 1 94 ? -3.751 -6.762 7.520 1.00 96.88 94 ALA A C 1
ATOM 690 O O . ALA A 1 94 ? -4.632 -6.727 8.387 1.00 96.88 94 ALA A O 1
ATOM 691 N N . ALA A 1 95 ? -2.825 -7.728 7.515 1.00 97.56 95 ALA A N 1
ATOM 692 C CA . ALA A 1 95 ? -2.835 -8.853 8.444 1.00 97.56 95 ALA A CA 1
ATOM 693 C C . ALA A 1 95 ? -2.555 -8.474 9.895 1.00 97.56 95 ALA A C 1
ATOM 695 O O . ALA A 1 95 ? -3.011 -9.185 10.790 1.00 97.56 95 ALA A O 1
ATOM 696 N N . THR A 1 96 ? -1.839 -7.382 10.145 1.00 97.31 96 THR A N 1
ATOM 697 C CA . THR A 1 96 ? -1.476 -6.942 11.499 1.00 97.31 96 THR A CA 1
ATOM 698 C C . THR A 1 96 ? -2.384 -5.842 12.042 1.00 97.31 96 THR A C 1
ATOM 700 O O . THR A 1 96 ? -2.163 -5.339 13.146 1.00 97.31 96 THR A O 1
ATOM 703 N N . THR A 1 97 ? -3.446 -5.493 11.318 1.00 95.31 97 THR A N 1
ATOM 704 C CA . THR A 1 97 ? -4.347 -4.404 11.681 1.00 95.31 97 THR A CA 1
ATOM 705 C C . THR A 1 97 ? -5.513 -4.852 12.567 1.00 95.31 97 THR A C 1
ATOM 707 O O . THR A 1 97 ? -6.154 -5.884 12.367 1.00 95.31 97 THR A O 1
ATOM 710 N N . ALA A 1 98 ? -5.829 -4.050 13.583 1.00 92.19 98 ALA A N 1
ATOM 711 C CA . ALA A 1 98 ? -6.798 -4.360 14.630 1.00 92.19 98 ALA A CA 1
ATOM 712 C C . ALA A 1 98 ? -8.275 -4.177 14.205 1.00 92.19 98 ALA A C 1
ATOM 714 O O . ALA A 1 98 ? -9.054 -3.548 14.919 1.00 92.19 98 ALA A O 1
ATOM 715 N N . TRP A 1 99 ? -8.676 -4.675 13.029 1.00 85.94 99 TRP A N 1
ATOM 716 C CA . TRP A 1 99 ? -10.067 -4.635 12.520 1.00 85.94 99 TRP A CA 1
ATOM 717 C C . TRP A 1 99 ? -10.640 -6.040 12.433 1.00 85.94 99 TRP A C 1
ATOM 719 O O . TRP A 1 99 ? -9.923 -7.000 12.676 1.00 85.94 99 TRP A O 1
ATOM 729 N N . SER A 1 100 ? -11.899 -6.217 12.029 1.00 85.88 100 SER A N 1
ATOM 730 C CA . SER A 1 100 ? -12.513 -7.551 11.920 1.00 85.88 100 SER A CA 1
ATOM 731 C C . SER A 1 100 ? -11.753 -8.527 11.001 1.00 85.88 100 SER A C 1
ATOM 733 O O . SER A 1 100 ? -11.816 -9.729 11.242 1.00 85.88 100 SER A O 1
ATOM 735 N N . ARG A 1 101 ? -11.002 -8.032 10.001 1.00 91.00 101 ARG A N 1
ATOM 736 C CA . ARG A 1 101 ? -10.286 -8.849 8.998 1.00 91.00 101 ARG A CA 1
ATOM 737 C C . ARG A 1 101 ? -8.807 -9.106 9.264 1.00 91.00 101 ARG A C 1
ATOM 739 O O . ARG A 1 101 ? -8.268 -10.020 8.656 1.00 91.00 101 ARG A O 1
ATOM 746 N N . GLY A 1 102 ? -8.169 -8.375 10.177 1.00 90.25 102 GLY A N 1
ATOM 747 C CA . GLY A 1 102 ? -6.770 -8.649 10.508 1.00 90.25 102 GLY A CA 1
ATOM 748 C C . GLY A 1 102 ? -6.596 -10.006 11.191 1.00 90.25 102 GLY A C 1
ATOM 749 O O . GLY A 1 102 ? -7.506 -10.499 11.861 1.00 90.25 102 GLY A O 1
ATOM 750 N N . ILE A 1 103 ? -5.415 -10.592 11.070 1.00 95.19 103 ILE A N 1
ATOM 751 C CA . ILE A 1 103 ? -5.056 -11.868 11.700 1.00 95.19 103 ILE A CA 1
ATOM 752 C C . ILE A 1 103 ? -4.472 -11.599 13.091 1.00 95.19 103 ILE A C 1
ATOM 754 O O . ILE A 1 103 ? -4.904 -12.181 14.083 1.00 95.19 103 ILE A O 1
ATOM 758 N N . ILE A 1 104 ? -3.540 -10.649 13.172 1.00 95.69 104 ILE A N 1
ATOM 759 C CA . ILE A 1 104 ? -2.893 -10.169 14.395 1.00 95.69 104 ILE A CA 1
ATOM 760 C C . ILE A 1 104 ? -3.378 -8.737 14.639 1.00 95.69 104 ILE A C 1
ATOM 762 O O . ILE A 1 104 ? -3.427 -7.936 13.717 1.00 95.69 104 ILE A O 1
ATOM 766 N N . LYS A 1 105 ? -3.769 -8.384 15.867 1.00 93.81 105 LYS A N 1
ATOM 767 C CA . LYS A 1 105 ? -4.387 -7.079 16.172 1.00 93.81 105 LYS A CA 1
ATOM 768 C C . LYS A 1 105 ? -3.367 -6.100 16.765 1.00 93.81 105 LYS A C 1
ATOM 770 O O . LYS A 1 105 ? -3.466 -5.748 17.936 1.00 93.81 105 LYS A O 1
ATOM 775 N N . LEU A 1 106 ? -2.368 -5.704 15.975 1.00 95.62 106 LEU A N 1
ATOM 776 C CA . LEU A 1 106 ? -1.262 -4.849 16.427 1.00 95.62 106 LEU A CA 1
ATOM 777 C C . LEU A 1 106 ? -1.461 -3.372 16.057 1.00 95.62 106 LEU A C 1
ATOM 779 O O . LEU A 1 106 ? -1.304 -2.499 16.906 1.00 95.62 106 LEU A O 1
ATOM 783 N N . ILE A 1 107 ? -1.806 -3.089 14.800 1.00 93.75 107 ILE A N 1
ATOM 784 C CA . ILE A 1 107 ? -1.897 -1.732 14.253 1.00 93.75 107 ILE A CA 1
ATOM 785 C C . ILE A 1 107 ? -3.308 -1.172 14.493 1.00 93.75 107 ILE A C 1
ATOM 787 O O . ILE A 1 107 ? -4.286 -1.740 13.998 1.00 93.75 107 ILE A O 1
ATOM 791 N N . PRO A 1 108 ? -3.470 -0.053 15.225 1.00 92.00 108 PRO A N 1
ATOM 792 C CA . PRO A 1 108 ? -4.776 0.578 15.392 1.00 92.00 108 PRO A CA 1
ATOM 793 C C . PRO A 1 108 ? -5.327 1.135 14.064 1.00 92.00 108 PRO A C 1
ATOM 795 O O . PRO A 1 108 ? -4.557 1.695 13.285 1.00 92.00 108 PRO A O 1
ATOM 798 N N . PRO A 1 109 ? -6.654 1.108 13.825 1.00 90.94 109 PRO A N 1
ATOM 799 C CA . PRO A 1 109 ? -7.272 1.631 12.600 1.00 90.94 109 PRO A CA 1
ATOM 800 C C . PRO A 1 109 ? -6.866 3.023 12.149 1.00 90.94 109 PRO A C 1
ATOM 802 O O . PRO A 1 109 ? -6.651 3.238 10.963 1.00 90.94 109 PRO A O 1
ATOM 805 N N . ALA A 1 110 ? -6.738 3.961 13.082 1.00 88.88 110 ALA A N 1
ATOM 806 C CA . ALA A 1 110 ? -6.322 5.312 12.734 1.00 88.88 110 ALA A CA 1
ATOM 807 C C . ALA A 1 110 ? -4.873 5.357 12.217 1.00 88.88 110 ALA A C 1
ATOM 809 O O . ALA A 1 110 ? -4.560 6.193 11.380 1.00 88.88 110 ALA A O 1
ATOM 810 N N . VAL A 1 111 ? -4.002 4.472 12.716 1.00 93.00 111 VAL A N 1
ATOM 811 C CA . VAL A 1 111 ? -2.604 4.376 12.271 1.00 93.00 111 VAL A CA 1
ATOM 812 C C . VAL A 1 111 ? -2.532 3.699 10.908 1.00 93.00 111 VAL A C 1
ATOM 814 O O . VAL A 1 111 ? -1.831 4.203 10.042 1.00 93.00 111 VAL A O 1
ATOM 817 N N . HIS A 1 112 ? -3.296 2.624 10.701 1.00 95.44 112 HIS A N 1
ATOM 818 C CA . HIS A 1 112 ? -3.418 1.968 9.398 1.00 95.44 112 HIS A CA 1
ATOM 819 C C . HIS A 1 112 ? -3.840 2.970 8.311 1.00 95.44 112 HIS A C 1
ATOM 821 O O . HIS A 1 112 ? -3.088 3.175 7.375 1.00 95.44 112 HIS A O 1
ATOM 827 N N . GLY A 1 113 ? -4.913 3.745 8.517 1.00 94.38 113 GLY A N 1
ATOM 828 C CA . GLY A 1 113 ? -5.336 4.737 7.515 1.00 94.38 113 GLY A CA 1
ATOM 829 C C . GLY A 1 113 ? -4.285 5.814 7.186 1.00 94.38 113 GLY A C 1
ATOM 830 O O . GLY A 1 113 ? -4.267 6.353 6.080 1.00 94.38 113 GLY A O 1
ATOM 831 N N . VAL A 1 114 ? -3.386 6.140 8.126 1.00 95.44 114 VAL A N 1
ATOM 832 C CA . VAL A 1 114 ? -2.232 7.019 7.853 1.00 95.44 114 VAL A CA 1
ATOM 833 C C . VAL A 1 114 ? -1.171 6.291 7.028 1.00 95.44 114 VAL A C 1
ATOM 835 O O . VAL A 1 114 ? -0.607 6.894 6.115 1.00 95.44 114 VAL A O 1
ATOM 838 N N . ILE A 1 115 ? -0.906 5.018 7.337 1.00 97.25 115 ILE A N 1
ATOM 839 C CA . ILE A 1 115 ? -0.012 4.164 6.551 1.00 97.25 115 ILE A CA 1
ATOM 840 C C . ILE A 1 115 ? -0.516 4.093 5.110 1.00 97.25 115 ILE A C 1
ATOM 842 O O . ILE A 1 115 ? 0.263 4.411 4.219 1.00 97.25 115 ILE A O 1
ATOM 846 N N . ASP A 1 116 ? -1.798 3.815 4.874 1.00 97.31 116 ASP A N 1
ATOM 847 C CA . ASP A 1 116 ? -2.344 3.682 3.516 1.00 97.31 116 ASP A CA 1
ATOM 848 C C . ASP A 1 116 ? -2.261 4.993 2.740 1.00 97.31 116 ASP A C 1
ATOM 850 O O . ASP A 1 116 ? -1.926 5.008 1.557 1.00 97.31 116 ASP A O 1
ATOM 854 N N . TYR A 1 117 ? -2.536 6.128 3.394 1.00 97.75 117 TYR A N 1
ATOM 855 C CA . TYR A 1 117 ? -2.391 7.439 2.763 1.00 97.75 117 TYR A CA 1
ATOM 856 C C . TYR A 1 117 ? -0.951 7.658 2.280 1.00 97.75 117 TYR A C 1
ATOM 858 O O . TYR A 1 117 ? -0.725 8.036 1.132 1.00 97.75 117 TYR A O 1
ATOM 866 N N . VAL A 1 118 ? 0.036 7.395 3.141 1.00 98.50 118 VAL A N 1
ATOM 867 C CA . VAL A 1 118 ? 1.454 7.542 2.784 1.00 98.50 118 VAL A CA 1
ATOM 868 C C . VAL A 1 118 ? 1.853 6.524 1.718 1.00 98.50 118 VAL A C 1
ATOM 870 O O . VAL A 1 118 ? 2.537 6.880 0.764 1.00 98.50 118 VAL A O 1
ATOM 873 N N . PHE A 1 119 ? 1.411 5.279 1.859 1.00 98.62 119 PHE A N 1
ATOM 874 C CA . PHE A 1 119 ? 1.719 4.175 0.961 1.00 98.62 119 PHE A CA 1
ATOM 875 C C . PHE A 1 119 ? 1.185 4.433 -0.450 1.00 98.62 119 PHE A C 1
ATOM 877 O O . PHE A 1 119 ? 1.925 4.338 -1.425 1.00 98.62 119 PHE A O 1
ATOM 884 N N . THR A 1 120 ? -0.072 4.852 -0.573 1.00 98.62 120 THR A N 1
ATOM 885 C CA . THR A 1 120 ? -0.701 5.146 -1.867 1.00 98.62 120 THR A CA 1
ATOM 886 C C . THR A 1 120 ? -0.077 6.362 -2.550 1.00 98.62 120 THR A C 1
ATOM 888 O O . THR A 1 120 ? 0.181 6.315 -3.752 1.00 98.62 120 THR A O 1
ATOM 891 N N . VAL A 1 121 ? 0.275 7.413 -1.799 1.00 98.75 121 VAL A N 1
ATOM 892 C CA . VAL A 1 121 ? 1.082 8.528 -2.326 1.00 98.75 121 VAL A CA 1
ATOM 893 C C . VAL A 1 121 ? 2.464 8.044 -2.773 1.00 98.75 121 VAL A C 1
ATOM 895 O O . VAL A 1 121 ? 2.914 8.431 -3.851 1.00 98.75 121 VAL A O 1
ATOM 898 N N . ALA A 1 122 ? 3.119 7.177 -1.996 1.00 98.81 122 ALA A N 1
ATOM 899 C CA . ALA A 1 122 ? 4.414 6.600 -2.347 1.00 98.81 122 ALA A CA 1
ATOM 900 C C . ALA A 1 122 ? 4.346 5.804 -3.659 1.00 98.81 122 ALA A C 1
ATOM 902 O O . ALA A 1 122 ? 5.227 5.966 -4.499 1.00 98.81 122 ALA A O 1
ATOM 903 N N . LEU A 1 123 ? 3.283 5.024 -3.887 1.00 98.81 123 LEU A N 1
ATOM 904 C CA . LEU A 1 123 ? 3.066 4.326 -5.158 1.00 98.81 123 LEU A CA 1
ATOM 905 C C . LEU A 1 123 ? 2.947 5.293 -6.343 1.00 98.81 123 LEU A C 1
ATOM 907 O O . LEU A 1 123 ? 3.541 5.036 -7.384 1.00 98.81 123 LEU A O 1
ATOM 911 N N . ILE A 1 124 ? 2.245 6.421 -6.185 1.00 98.88 124 ILE A N 1
ATOM 912 C CA . ILE A 1 124 ? 2.107 7.431 -7.251 1.00 98.88 124 ILE A CA 1
ATOM 913 C C . ILE A 1 124 ? 3.471 8.009 -7.646 1.00 98.88 124 ILE A C 1
ATOM 915 O O . ILE A 1 124 ? 3.727 8.236 -8.827 1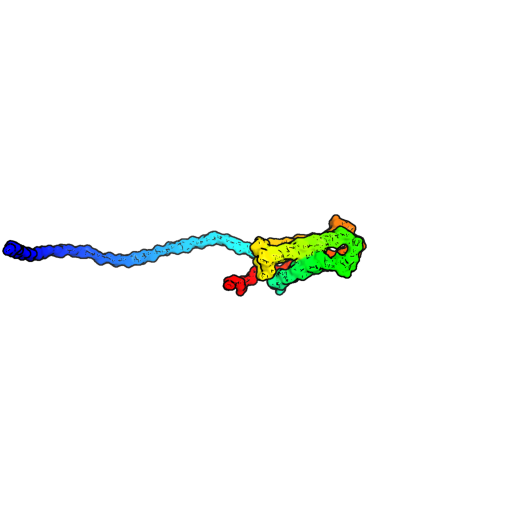.00 98.88 124 ILE A O 1
ATOM 919 N N . VAL A 1 125 ? 4.348 8.264 -6.671 1.00 98.81 125 VAL A N 1
ATOM 920 C CA . VAL A 1 125 ? 5.654 8.894 -6.926 1.00 98.81 125 VAL A CA 1
ATOM 921 C C . VAL A 1 125 ? 6.773 7.896 -7.241 1.00 98.81 125 VAL A C 1
ATOM 923 O O . VAL A 1 125 ? 7.800 8.298 -7.791 1.00 98.81 125 VAL A O 1
ATOM 926 N N . ALA A 1 126 ? 6.590 6.609 -6.930 1.00 98.75 126 ALA A N 1
ATOM 927 C CA . ALA A 1 126 ? 7.608 5.569 -7.078 1.00 98.75 126 ALA A CA 1
ATOM 928 C C . ALA A 1 126 ? 8.234 5.489 -8.48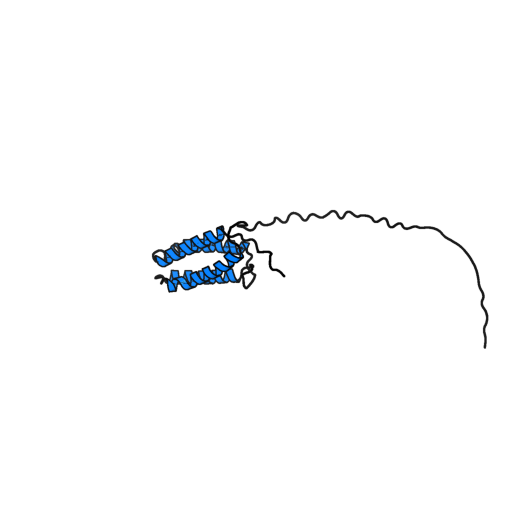6 1.00 98.75 126 ALA A C 1
ATOM 930 O O . ALA A 1 126 ? 9.466 5.464 -8.546 1.00 98.75 126 ALA A O 1
ATOM 931 N N . PRO A 1 127 ? 7.474 5.537 -9.603 1.00 98.75 127 PRO A N 1
ATOM 932 C CA . PRO A 1 127 ? 8.064 5.457 -10.942 1.00 98.75 127 PRO A CA 1
ATOM 933 C C . PRO A 1 127 ? 9.123 6.527 -11.211 1.00 98.75 127 PRO A C 1
ATOM 935 O O . PRO A 1 127 ? 10.126 6.263 -11.867 1.00 98.75 127 PRO A O 1
ATOM 938 N N . PHE A 1 128 ? 8.931 7.727 -10.661 1.00 98.69 128 PHE A N 1
ATOM 939 C CA . PHE A 1 128 ? 9.828 8.862 -10.869 1.00 98.69 128 PHE A CA 1
ATOM 940 C C . PHE A 1 128 ? 11.042 8.825 -9.938 1.00 98.69 128 PHE A C 1
ATOM 942 O O . PHE A 1 128 ? 12.132 9.223 -10.334 1.00 98.69 128 PHE A O 1
ATOM 949 N N . ILE A 1 129 ? 10.865 8.347 -8.703 1.00 98.44 129 ILE A N 1
ATOM 950 C CA . ILE A 1 129 ? 11.948 8.266 -7.711 1.00 98.44 129 ILE A CA 1
ATOM 951 C C . ILE A 1 129 ? 12.904 7.115 -8.034 1.00 98.44 129 ILE A C 1
ATOM 953 O O . ILE A 1 129 ? 14.116 7.274 -7.916 1.00 98.44 129 ILE A O 1
ATOM 957 N N . PHE A 1 130 ? 12.362 5.965 -8.436 1.00 98.19 130 PHE A N 1
ATOM 958 C CA . PHE A 1 130 ? 13.143 4.761 -8.727 1.00 98.19 130 PHE A CA 1
ATOM 959 C C . PHE A 1 130 ? 13.536 4.632 -10.206 1.00 98.19 130 PHE A C 1
ATOM 961 O O . PHE A 1 130 ? 14.272 3.714 -10.549 1.00 98.19 130 PHE A O 1
ATOM 968 N N . GLY A 1 131 ? 13.096 5.557 -11.067 1.00 98.25 131 GLY A N 1
ATOM 969 C CA . GLY A 1 131 ? 13.587 5.685 -12.442 1.00 98.25 131 GLY A CA 1
ATOM 970 C C . GLY A 1 131 ? 12.968 4.727 -13.462 1.00 98.25 131 GLY A C 1
ATOM 971 O O . GLY A 1 131 ? 13.526 4.577 -14.542 1.00 98.25 131 GLY A O 1
ATOM 972 N N . PHE A 1 132 ? 11.820 4.118 -13.159 1.00 98.44 132 PHE A N 1
ATOM 973 C CA . PHE A 1 132 ? 11.117 3.194 -14.060 1.00 98.44 132 PHE A CA 1
ATOM 974 C C . PHE A 1 132 ? 9.914 3.835 -14.778 1.00 98.44 132 PHE A C 1
ATOM 976 O O . PHE A 1 132 ? 9.019 3.142 -15.253 1.00 98.44 132 PHE A O 1
ATOM 983 N N . SER A 1 133 ? 9.861 5.170 -14.876 1.00 98.44 133 SER A N 1
ATOM 984 C CA . SER A 1 133 ? 8.759 5.880 -15.547 1.00 98.44 133 SER A CA 1
ATOM 985 C C . SER A 1 133 ? 8.665 5.624 -17.056 1.00 98.44 133 SER A C 1
ATOM 987 O O . SER A 1 133 ? 7.604 5.849 -17.629 1.00 98.44 133 SER A O 1
ATOM 989 N N . GLU A 1 134 ? 9.739 5.156 -17.696 1.00 98.19 134 GLU A N 1
ATOM 990 C CA . GLU A 1 134 ? 9.747 4.811 -19.127 1.00 98.19 134 GLU A CA 1
ATOM 991 C C . GLU A 1 134 ? 9.129 3.429 -19.413 1.00 98.19 134 GLU A C 1
ATOM 993 O O . GLU A 1 134 ? 8.711 3.162 -20.541 1.00 98.19 134 GLU A O 1
ATOM 998 N N . ASP A 1 135 ? 8.999 2.561 -18.400 1.00 98.25 135 ASP A N 1
ATOM 999 C CA . ASP A 1 135 ? 8.179 1.352 -18.504 1.00 98.25 135 ASP A CA 1
ATOM 1000 C C . ASP A 1 135 ? 6.702 1.759 -18.406 1.00 98.25 135 ASP A C 1
ATOM 1002 O O . ASP A 1 135 ? 6.142 1.968 -17.326 1.00 98.25 135 ASP A O 1
ATOM 1006 N N . GLY A 1 136 ? 6.049 1.884 -19.564 1.00 98.31 136 GLY A N 1
ATOM 1007 C CA . GLY A 1 136 ? 4.662 2.338 -19.649 1.00 98.31 136 GLY A CA 1
ATOM 1008 C C . GLY A 1 136 ? 3.660 1.444 -18.906 1.00 98.31 136 GLY A C 1
ATOM 1009 O O . GLY A 1 136 ? 2.635 1.946 -18.428 1.00 98.31 136 GLY A O 1
ATOM 1010 N N . ARG A 1 137 ? 3.938 0.137 -18.769 1.00 98.50 137 ARG A N 1
ATOM 1011 C CA . ARG A 1 137 ? 3.074 -0.796 -18.027 1.00 98.50 137 ARG A CA 1
ATOM 1012 C C . ARG A 1 137 ? 3.230 -0.574 -16.533 1.00 98.50 137 ARG A C 1
ATOM 1014 O O . ARG A 1 137 ? 2.219 -0.411 -15.847 1.00 98.50 137 ARG A O 1
ATOM 1021 N N . ALA A 1 138 ? 4.470 -0.505 -16.054 1.00 98.56 138 ALA A N 1
ATOM 1022 C CA . ALA A 1 138 ? 4.766 -0.214 -14.661 1.00 98.56 138 ALA A CA 1
ATOM 1023 C C . ALA A 1 138 ? 4.229 1.163 -14.255 1.00 98.56 138 ALA A C 1
ATOM 1025 O O . ALA A 1 138 ? 3.467 1.261 -13.294 1.00 98.56 138 ALA A O 1
ATOM 1026 N N . LEU A 1 139 ? 4.536 2.216 -15.019 1.00 98.75 139 LEU A N 1
ATOM 1027 C CA . LEU A 1 139 ? 4.052 3.572 -14.757 1.00 98.75 139 LEU A CA 1
ATOM 1028 C C . LEU A 1 139 ? 2.527 3.597 -14.610 1.00 98.75 139 LEU A C 1
ATOM 1030 O O . LEU A 1 139 ? 2.004 4.067 -13.600 1.00 98.75 139 LEU A O 1
ATOM 1034 N N . THR A 1 140 ? 1.809 3.054 -15.597 1.00 98.69 140 THR A N 1
ATOM 1035 C CA . THR A 1 140 ? 0.340 3.033 -15.579 1.00 98.69 140 THR A CA 1
ATOM 1036 C C . THR A 1 140 ? -0.183 2.257 -14.375 1.00 98.69 140 THR A C 1
ATOM 1038 O O . THR A 1 140 ? -1.094 2.723 -13.693 1.00 98.69 140 THR A O 1
ATOM 1041 N N . PHE A 1 141 ? 0.403 1.097 -14.082 1.00 98.75 141 PHE A N 1
ATOM 1042 C CA . PHE A 1 141 ? 0.008 0.272 -12.948 1.00 98.75 141 PHE A CA 1
ATOM 1043 C C . PHE A 1 141 ? 0.162 1.012 -11.613 1.00 98.75 141 PHE A C 1
ATOM 1045 O O . PHE A 1 141 ? -0.805 1.121 -10.861 1.00 98.75 141 PHE A O 1
ATOM 1052 N N . PHE A 1 142 ? 1.338 1.576 -11.338 1.00 98.81 142 PHE A N 1
ATOM 1053 C CA . PHE A 1 142 ? 1.604 2.299 -10.092 1.00 98.81 142 PHE A CA 1
ATOM 1054 C C . PHE A 1 142 ? 0.706 3.530 -9.930 1.00 98.81 142 PHE A C 1
ATOM 1056 O O . PHE A 1 142 ? 0.189 3.767 -8.837 1.00 98.81 142 PHE A O 1
ATOM 1063 N N . LEU A 1 143 ? 0.447 4.277 -11.009 1.00 98.81 143 LEU A N 1
ATOM 1064 C CA . LEU A 1 143 ? -0.464 5.422 -10.971 1.00 98.81 143 LEU A CA 1
ATOM 1065 C C . LEU A 1 143 ? -1.913 4.998 -10.713 1.00 98.81 143 LEU A C 1
ATOM 1067 O O . LEU A 1 143 ? -2.579 5.598 -9.872 1.00 98.81 143 LEU A O 1
ATOM 1071 N N . VAL A 1 144 ? -2.411 3.963 -11.397 1.00 98.75 144 VAL A N 1
ATOM 1072 C CA . VAL A 1 144 ? -3.790 3.480 -11.216 1.00 98.75 144 VAL A CA 1
ATOM 1073 C C . VAL A 1 144 ? -4.001 2.949 -9.801 1.00 98.75 144 VAL A C 1
ATOM 1075 O O . VAL A 1 144 ? -4.978 3.323 -9.152 1.00 98.75 144 VAL A O 1
ATOM 1078 N N . LEU A 1 145 ? -3.086 2.115 -9.304 1.00 98.56 145 LEU A N 1
ATOM 1079 C CA . LEU A 1 145 ? -3.179 1.542 -7.961 1.00 98.56 145 LEU A CA 1
ATOM 1080 C C . LEU A 1 145 ? -2.990 2.627 -6.897 1.00 98.56 145 LEU A C 1
ATOM 1082 O O . LEU A 1 145 ? -3.786 2.704 -5.966 1.00 98.56 145 LEU A O 1
ATOM 1086 N N . GLY A 1 146 ? -2.004 3.510 -7.054 1.00 98.81 146 GLY A N 1
ATOM 1087 C CA . GLY A 1 146 ? -1.757 4.608 -6.124 1.00 98.81 146 GLY A CA 1
ATOM 1088 C C . GLY A 1 146 ? -2.928 5.591 -6.035 1.00 98.81 146 GLY A C 1
ATOM 1089 O O . GLY A 1 146 ? -3.405 5.886 -4.942 1.00 98.81 146 GLY A O 1
ATOM 1090 N N . ILE A 1 147 ? -3.466 6.054 -7.170 1.00 98.81 147 ILE A N 1
ATOM 1091 C CA . ILE A 1 147 ? -4.625 6.964 -7.190 1.00 98.81 147 ILE A CA 1
ATOM 1092 C C . ILE A 1 147 ? -5.882 6.250 -6.683 1.00 98.81 147 ILE A C 1
ATOM 1094 O O . ILE A 1 147 ? -6.607 6.798 -5.853 1.00 98.81 147 ILE A O 1
ATOM 1098 N N . GLY A 1 148 ? -6.146 5.030 -7.156 1.00 98.62 148 GLY A N 1
ATOM 1099 C CA . GLY A 1 148 ? -7.304 4.241 -6.735 1.00 98.62 148 GLY A CA 1
ATOM 1100 C C . GLY A 1 148 ? -7.289 3.944 -5.236 1.00 98.62 148 GLY A C 1
ATOM 1101 O O . GLY A 1 148 ? -8.303 4.123 -4.561 1.00 98.62 148 GLY A O 1
ATOM 1102 N N . GLY A 1 149 ? -6.125 3.572 -4.702 1.00 98.31 149 GLY A N 1
ATOM 1103 C CA . GLY A 1 149 ? -5.901 3.384 -3.275 1.00 98.31 149 GLY A CA 1
ATOM 1104 C C . GLY A 1 149 ? -6.114 4.678 -2.492 1.00 98.31 149 GLY A C 1
ATOM 1105 O O . GLY A 1 149 ? -6.879 4.690 -1.535 1.00 98.31 149 GLY A O 1
ATOM 1106 N N . LEU A 1 150 ? -5.539 5.800 -2.932 1.00 98.19 150 LEU A N 1
ATOM 1107 C CA . LEU A 1 150 ? -5.709 7.087 -2.252 1.00 98.19 150 LEU A CA 1
ATOM 1108 C C . LEU A 1 150 ? -7.187 7.516 -2.180 1.00 98.19 150 LEU A C 1
ATOM 1110 O O . LEU A 1 150 ? -7.655 8.007 -1.149 1.00 98.19 150 LEU A O 1
ATOM 1114 N N . LEU A 1 151 ? -7.944 7.286 -3.258 1.00 97.94 151 LEU A N 1
ATOM 1115 C CA . LEU A 1 151 ? -9.391 7.503 -3.286 1.00 97.94 151 LEU A CA 1
ATOM 1116 C C . LEU A 1 151 ? -10.132 6.558 -2.332 1.00 97.94 151 LEU A C 1
ATOM 1118 O O . LEU A 1 151 ? -11.065 6.992 -1.653 1.00 97.94 151 LEU A O 1
ATOM 1122 N N . LEU A 1 152 ? -9.715 5.291 -2.243 1.00 97.06 152 LEU A N 1
ATOM 1123 C CA . LEU A 1 152 ? -10.267 4.326 -1.293 1.00 97.06 152 LEU A CA 1
ATOM 1124 C C . LEU A 1 152 ? -10.028 4.770 0.157 1.00 97.06 152 LEU A C 1
ATOM 1126 O O . LEU A 1 152 ? -10.981 4.770 0.939 1.00 97.06 152 LEU A O 1
ATOM 1130 N N . VAL A 1 153 ? -8.813 5.213 0.506 1.00 95.69 153 VAL A N 1
ATOM 1131 C CA . VAL A 1 153 ? -8.504 5.775 1.833 1.00 95.69 153 VAL A CA 1
ATOM 1132 C C . VAL A 1 153 ? -9.435 6.950 2.121 1.00 95.69 153 VAL A C 1
ATOM 1134 O O . VAL A 1 153 ? -10.149 6.935 3.121 1.00 95.69 153 VAL A O 1
ATOM 1137 N N . ALA A 1 154 ? -9.513 7.928 1.214 1.00 94.81 154 ALA A N 1
ATOM 1138 C CA . ALA A 1 154 ? -10.355 9.112 1.386 1.00 94.81 154 ALA A CA 1
ATOM 1139 C C . ALA A 1 154 ? -11.856 8.784 1.531 1.00 94.81 154 ALA A C 1
ATOM 1141 O O . ALA A 1 154 ? -12.578 9.480 2.246 1.00 94.81 154 ALA A O 1
ATOM 1142 N N . ALA A 1 155 ? -12.331 7.722 0.875 1.00 94.88 155 ALA A N 1
ATOM 1143 C CA . ALA A 1 155 ? -13.720 7.270 0.934 1.00 94.88 155 ALA A CA 1
ATOM 1144 C C . ALA A 1 155 ? -14.041 6.380 2.151 1.00 94.88 155 ALA A C 1
ATOM 1146 O O . ALA A 1 155 ? -15.206 6.015 2.352 1.00 94.88 155 ALA A O 1
ATOM 1147 N N . THR A 1 156 ? -13.046 6.014 2.961 1.00 93.69 156 THR A N 1
ATOM 1148 C CA . THR A 1 156 ? -13.205 5.060 4.064 1.00 93.69 156 THR A CA 1
ATOM 1149 C C . THR A 1 156 ? -13.489 5.751 5.383 1.00 93.69 156 THR A C 1
ATOM 1151 O O . THR A 1 156 ? -12.837 6.720 5.761 1.00 93.69 156 THR A O 1
ATOM 1154 N N . ARG A 1 157 ? -14.468 5.218 6.124 1.00 89.38 157 ARG A N 1
ATOM 1155 C CA . ARG A 1 157 ? -14.663 5.582 7.529 1.00 89.38 157 ARG A CA 1
ATOM 1156 C C . ARG A 1 157 ? -13.830 4.661 8.423 1.00 89.38 157 ARG A C 1
ATOM 1158 O O . ARG A 1 157 ? -14.153 3.486 8.549 1.00 89.38 157 ARG A O 1
ATOM 1165 N N . PHE A 1 158 ? -12.803 5.175 9.095 1.00 81.81 158 PHE A N 1
ATOM 1166 C CA . PHE A 1 158 ? -11.931 4.374 9.976 1.00 81.81 158 PHE A CA 1
ATOM 1167 C C . PHE A 1 158 ? -12.469 4.293 11.415 1.00 81.81 158 PHE A C 1
ATOM 1169 O O . PHE A 1 158 ? -11.771 4.570 12.392 1.00 81.81 158 PHE A O 1
ATOM 1176 N N . VAL A 1 159 ? -13.750 3.946 11.555 1.00 77.00 159 VAL A N 1
ATOM 1177 C CA . VAL A 1 159 ? -14.396 3.715 12.856 1.00 77.00 159 VAL A CA 1
ATOM 1178 C C . VAL A 1 159 ? -14.561 2.206 13.034 1.00 77.00 159 VAL A C 1
ATOM 1180 O O . VAL A 1 159 ? -15.227 1.610 12.194 1.00 77.00 159 VAL A O 1
ATOM 1183 N N . PRO A 1 160 ? -13.980 1.576 14.074 1.00 66.50 160 PRO A N 1
ATOM 1184 C CA . PRO A 1 160 ? -14.134 0.141 14.305 1.00 66.50 160 PRO A CA 1
ATOM 1185 C C . PRO A 1 160 ? -15.606 -0.279 14.340 1.00 66.50 160 PRO A C 1
ATOM 1187 O O . PRO A 1 160 ? -16.419 0.374 14.993 1.00 66.50 160 PRO A O 1
ATOM 1190 N N . ASP A 1 161 ? -15.949 -1.381 13.672 1.00 62.00 161 ASP A N 1
ATOM 1191 C CA . ASP A 1 161 ? -17.284 -1.966 13.782 1.00 62.00 161 ASP A CA 1
ATOM 1192 C C . ASP A 1 161 ? -17.450 -2.546 15.203 1.00 62.00 161 ASP A C 1
ATOM 1194 O O . ASP A 1 161 ? -16.920 -3.614 15.503 1.00 62.00 161 ASP A O 1
ATOM 1198 N N . GLU A 1 162 ? -18.195 -1.870 16.086 1.00 54.16 162 GLU A N 1
ATOM 1199 C CA . GLU A 1 162 ? -18.430 -2.284 17.489 1.00 54.16 162 GLU A CA 1
ATOM 1200 C C . GLU A 1 162 ? -19.248 -3.592 17.643 1.00 54.16 162 GLU A C 1
ATOM 1202 O O . GLU A 1 162 ? -19.682 -3.943 18.735 1.00 54.16 162 GLU A O 1
ATOM 1207 N N . SER A 1 163 ? -19.501 -4.340 16.566 1.00 47.75 163 SER A N 1
ATOM 1208 C CA . SER A 1 163 ? -20.600 -5.314 16.536 1.00 47.75 163 SER A CA 1
ATOM 1209 C C . SER A 1 163 ? -20.265 -6.765 16.894 1.00 47.75 163 SER A C 1
ATOM 1211 O O . SER A 1 163 ? -21.197 -7.565 16.914 1.00 47.75 163 SER A O 1
ATOM 1213 N N . LYS A 1 164 ? -19.011 -7.162 17.174 1.00 46.44 164 LYS A N 1
ATOM 1214 C CA . LYS A 1 164 ? -18.684 -8.589 17.437 1.00 46.44 164 LYS A CA 1
ATOM 1215 C C . LYS A 1 164 ? -17.546 -8.839 18.436 1.00 46.44 164 LYS A C 1
ATOM 1217 O O . LYS A 1 164 ? -16.612 -9.578 18.139 1.00 46.44 164 LYS A O 1
ATOM 1222 N N . SER A 1 165 ? -17.632 -8.254 19.627 1.00 42.75 165 SER A N 1
ATOM 1223 C CA . SER A 1 165 ? -16.930 -8.771 20.811 1.00 42.75 165 SER A CA 1
ATOM 1224 C C . SER A 1 165 ? -17.943 -9.452 21.737 1.00 42.75 165 SER A C 1
ATOM 1226 O O . SER A 1 165 ? -18.391 -8.861 22.719 1.00 42.75 165 SER A O 1
ATOM 1228 N N . THR A 1 166 ? -18.349 -10.665 21.371 1.00 40.62 166 THR A N 1
ATOM 1229 C CA . THR A 1 166 ? -19.071 -11.624 22.224 1.00 40.62 166 THR A CA 1
ATOM 1230 C C . THR A 1 166 ? -18.358 -12.953 22.146 1.00 40.62 166 THR A C 1
ATOM 1232 O O . THR A 1 166 ? -18.051 -13.335 20.992 1.00 40.62 166 THR A O 1
#

Radius of gyration: 36.23 Å; chains: 1; bounding box: 48×54×120 Å

Secondary structure (DSSP, 8-state):
----------------------------------------PPTT---SB-HHHHHHHHHHHHHHHHHHHHHHT-S-HHHHHHHHHHHHHHHHHHHHBSSTT-SS--B-HHHHHHHHHHHHHHHHHHHHHTT-TT-HHHHHHHHHHHHHHHHHHHHB-----TT---

Sequence (166 aa):
MSDVLSLRRPGNTGKAVLTRRLFFVQGAAKSAEKPGARKVRPMLSKGPVSPALHGLLDYVFGVVLVLAPFVLGFDDDTATAVAVVAGIAELIVAATTAWSRGIIKLIPPAVHGVIDYVFTVALIVAPFIFGFSEDGRALTFFLVLGIGGLLLVAATRFVPDESKST

Foldseek 3Di:
DDDDDDDDDDDDDDDDDDDDPPDPPPPPPPPPPDPDPPPPCQVQQAFPAEPVRLLVVLLVLLVCLQCVCVVVVFPDPLLNVVSNVLSVVSNVLSQCDLAPRHVHHHHDLSRSLVVLLVSLVCLQCVCVVVVVCVRVSSNVVSNCSSVVSNVVSNRYRSDHPPPDPD